Protein AF-A0A498ILI7-F1 (afdb_monomer_lite)

Structure (mmCIF, N/CA/C/O backbone):
data_AF-A0A498ILI7-F1
#
_entry.id   AF-A0A498ILI7-F1
#
loop_
_atom_site.group_PDB
_atom_site.id
_atom_site.type_symbol
_atom_site.label_atom_id
_atom_site.label_alt_id
_atom_site.label_comp_id
_atom_site.label_asym_id
_atom_s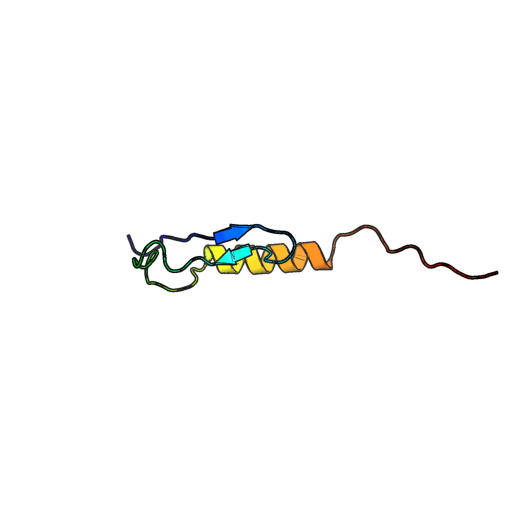ite.label_entity_id
_atom_site.label_seq_id
_atom_site.pdbx_PDB_ins_code
_atom_site.Cartn_x
_atom_site.Cartn_y
_atom_site.Cartn_z
_atom_site.occupancy
_atom_site.B_iso_or_equiv
_atom_site.auth_seq_id
_atom_site.auth_comp_id
_atom_site.auth_asym_id
_atom_site.auth_atom_id
_atom_site.pdbx_PDB_model_num
ATOM 1 N N . MET A 1 1 ? -20.267 -6.067 9.869 1.00 61.19 1 MET A N 1
ATOM 2 C CA . MET A 1 1 ? -19.587 -4.983 9.106 1.00 61.19 1 MET A CA 1
ATOM 3 C C . MET A 1 1 ? -18.078 -5.239 9.113 1.00 61.19 1 MET A C 1
ATOM 5 O O . MET A 1 1 ? -17.281 -4.314 9.028 1.00 61.19 1 MET A O 1
ATOM 9 N N . ASP A 1 2 ? -17.698 -6.513 9.214 1.00 75.38 2 ASP A N 1
ATOM 10 C CA . ASP A 1 2 ? -16.401 -6.943 9.738 1.00 75.38 2 ASP A CA 1
ATOM 11 C C . ASP A 1 2 ? -15.375 -7.153 8.611 1.00 75.38 2 ASP A C 1
ATOM 13 O O . ASP A 1 2 ? -14.177 -7.138 8.854 1.00 75.38 2 ASP A O 1
ATOM 17 N N . ASP A 1 3 ? -15.846 -7.224 7.359 1.00 86.69 3 ASP A N 1
ATOM 18 C CA . ASP A 1 3 ? -15.024 -7.396 6.151 1.00 86.69 3 ASP A CA 1
ATOM 19 C C . ASP A 1 3 ? -14.546 -6.075 5.517 1.00 86.69 3 ASP A C 1
ATOM 21 O O . ASP A 1 3 ? -13.979 -6.070 4.415 1.00 86.69 3 ASP A O 1
ATOM 25 N N . LEU A 1 4 ? -14.808 -4.934 6.167 1.00 95.25 4 LEU A N 1
ATOM 26 C CA . LEU A 1 4 ? -14.422 -3.626 5.640 1.00 95.25 4 LEU A CA 1
ATOM 27 C C . LEU A 1 4 ? -12.896 -3.524 5.533 1.00 95.25 4 LEU A C 1
ATOM 29 O O . LEU A 1 4 ? -12.171 -3.785 6.487 1.00 95.25 4 LEU A O 1
ATOM 33 N N . GLN A 1 5 ? -12.413 -3.090 4.370 1.00 97.50 5 GLN A N 1
ATOM 34 C CA . GLN A 1 5 ? -10.991 -2.915 4.088 1.00 97.50 5 GLN A CA 1
ATOM 35 C C . GLN A 1 5 ? -10.749 -1.557 3.438 1.00 97.50 5 GLN A C 1
ATOM 37 O O . GLN A 1 5 ? -11.471 -1.162 2.524 1.00 97.50 5 GLN A O 1
ATOM 42 N N . VAL A 1 6 ? -9.715 -0.858 3.906 1.00 97.75 6 VAL A N 1
ATOM 43 C CA . VAL A 1 6 ? -9.294 0.451 3.397 1.00 97.75 6 VAL A CA 1
ATOM 44 C C . VAL A 1 6 ? -7.776 0.445 3.216 1.00 97.75 6 VAL A C 1
ATOM 46 O O . VAL A 1 6 ? -7.040 -0.154 4.005 1.00 97.75 6 VAL A O 1
ATOM 49 N N . TRP A 1 7 ? -7.295 1.100 2.164 1.00 98.12 7 TRP A N 1
ATOM 5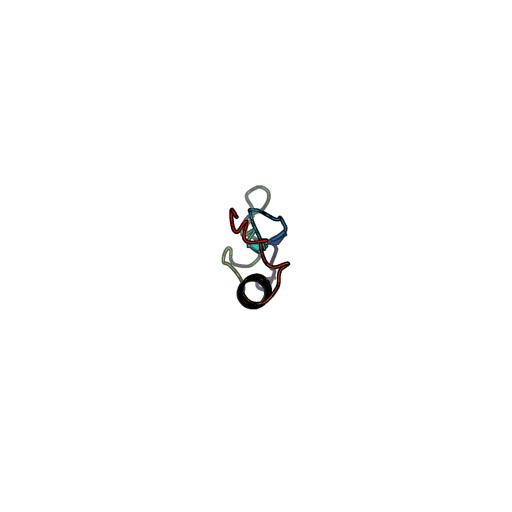0 C CA . TRP A 1 7 ? -5.873 1.299 1.893 1.00 98.12 7 TRP A CA 1
ATOM 51 C C . TRP A 1 7 ? -5.648 2.638 1.194 1.00 98.12 7 TRP A C 1
ATOM 53 O O . TRP A 1 7 ? -6.558 3.199 0.582 1.00 98.12 7 TRP A O 1
ATOM 63 N N . THR A 1 8 ? -4.423 3.141 1.278 1.00 98.19 8 THR A N 1
ATOM 64 C CA . THR A 1 8 ? -3.942 4.269 0.478 1.00 98.19 8 THR A CA 1
ATOM 65 C C . THR A 1 8 ? -2.982 3.771 -0.594 1.00 98.19 8 THR A C 1
ATOM 67 O O . THR A 1 8 ? -2.415 2.682 -0.484 1.00 98.19 8 THR A O 1
ATOM 70 N N . THR A 1 9 ? -2.814 4.571 -1.644 1.00 98.00 9 THR A N 1
ATOM 71 C CA . THR A 1 9 ? -1.875 4.292 -2.731 1.00 98.00 9 THR A CA 1
ATOM 72 C C . THR A 1 9 ? -0.843 5.405 -2.849 1.00 98.00 9 THR A C 1
ATOM 74 O O . THR A 1 9 ? -1.209 6.580 -2.815 1.00 98.00 9 THR A O 1
ATOM 77 N N . GLY A 1 10 ? 0.423 5.063 -3.065 1.00 97.38 10 GLY A N 1
ATOM 78 C CA . GLY A 1 10 ? 1.463 6.033 -3.414 1.00 97.38 10 GLY A CA 1
ATOM 79 C C . GLY A 1 10 ? 2.726 5.356 -3.933 1.00 97.38 10 GLY A C 1
ATOM 80 O O . GLY A 1 10 ? 2.914 4.166 -3.728 1.00 97.38 10 GLY A O 1
ATOM 81 N N . THR A 1 11 ? 3.620 6.098 -4.584 1.00 95.12 11 THR A N 1
ATOM 82 C CA . THR A 1 11 ? 4.854 5.509 -5.138 1.00 95.12 11 THR A CA 1
ATOM 83 C C . THR A 1 11 ? 5.756 4.927 -4.050 1.00 95.12 11 THR A C 1
ATOM 85 O O . THR A 1 11 ? 6.264 3.826 -4.199 1.00 95.12 11 THR A O 1
ATOM 88 N N . MET A 1 12 ? 5.934 5.647 -2.938 1.00 93.56 12 MET A N 1
ATOM 89 C CA . MET A 1 12 ? 6.782 5.198 -1.827 1.00 93.56 12 MET A CA 1
ATOM 90 C C . MET A 1 12 ? 6.053 4.241 -0.872 1.00 93.56 12 MET A C 1
ATOM 92 O O . MET A 1 12 ? 6.657 3.309 -0.358 1.00 93.56 12 MET A O 1
ATOM 96 N N . GLY A 1 13 ? 4.764 4.489 -0.614 1.00 91.25 13 GLY A N 1
ATOM 97 C CA . GLY A 1 13 ? 3.946 3.687 0.308 1.00 91.25 13 GLY A CA 1
ATOM 98 C C . GLY A 1 13 ? 3.227 2.502 -0.343 1.00 91.25 13 GLY A C 1
ATOM 99 O O . GLY A 1 13 ? 2.546 1.753 0.356 1.00 91.25 13 GLY A O 1
ATOM 100 N N . GLU A 1 14 ? 3.346 2.355 -1.663 1.00 96.50 14 GLU A N 1
ATOM 101 C CA . GLU A 1 14 ? 2.682 1.338 -2.484 1.00 96.50 14 GLU A CA 1
ATOM 102 C C . GLU A 1 14 ? 1.187 1.225 -2.150 1.00 96.50 14 GLU A C 1
ATOM 104 O O . GLU A 1 14 ? 0.506 2.246 -2.112 1.00 96.50 14 GLU A O 1
ATOM 109 N N . LEU A 1 15 ? 0.671 0.016 -1.891 1.00 97.81 15 LEU A N 1
ATOM 110 C CA . LEU A 1 15 ? -0.623 -0.193 -1.239 1.00 97.81 15 LEU A CA 1
ATOM 111 C C . LEU A 1 15 ? -0.431 -0.334 0.278 1.00 97.81 15 LEU A C 1
ATOM 113 O O . LEU A 1 15 ? -0.121 -1.422 0.774 1.00 97.81 15 LEU A O 1
ATOM 117 N N . SER A 1 16 ? -0.671 0.743 1.025 1.00 98.06 16 SER A N 1
ATOM 118 C CA . SER A 1 16 ? -0.555 0.763 2.488 1.00 98.06 16 SER A CA 1
ATOM 119 C C . SER A 1 16 ? -1.914 0.547 3.171 1.00 98.06 16 SER A C 1
ATOM 121 O O . SER A 1 16 ? -2.862 1.276 2.876 1.00 98.06 16 SER A O 1
ATOM 123 N N . PRO A 1 17 ? -2.056 -0.427 4.089 1.00 98.06 17 PRO A N 1
ATOM 124 C CA . PRO A 1 17 ? -3.329 -0.714 4.745 1.00 98.06 17 PRO A CA 1
ATOM 125 C C . PRO A 1 17 ? -3.694 0.353 5.786 1.00 98.06 17 PRO A C 1
ATOM 127 O O . PRO A 1 17 ? -2.845 0.797 6.558 1.00 98.06 17 PRO A O 1
ATOM 130 N N . VAL A 1 18 ? -4.981 0.697 5.865 1.00 98.00 18 VAL A N 1
ATOM 131 C CA . VAL A 1 18 ? -5.543 1.574 6.902 1.00 98.00 18 VAL A CA 1
ATOM 132 C C . VAL A 1 18 ? -6.468 0.747 7.789 1.00 98.00 18 VAL A C 1
ATOM 134 O O . VAL A 1 18 ? -7.552 0.354 7.371 1.00 98.00 18 VAL A O 1
ATOM 137 N N . VAL A 1 19 ? -6.034 0.488 9.024 1.00 97.56 19 VAL A N 1
ATOM 138 C CA . VAL A 1 19 ? -6.792 -0.315 10.009 1.00 97.56 19 VAL A CA 1
ATOM 139 C C . VAL A 1 19 ? -7.575 0.532 11.014 1.00 97.56 19 VAL A C 1
ATOM 141 O O . VAL A 1 19 ? -8.360 0.003 11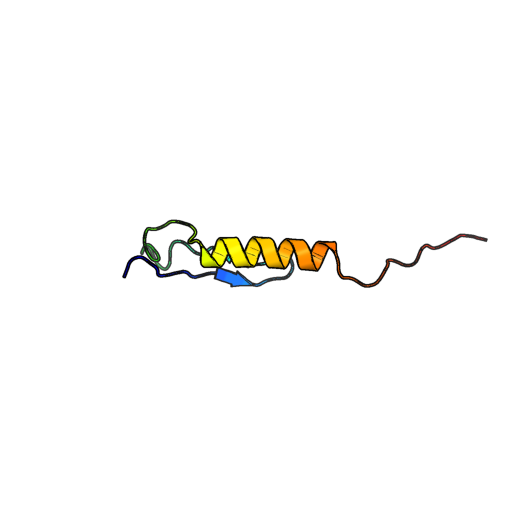.797 1.00 97.56 19 VAL A O 1
ATOM 144 N N . LYS A 1 20 ? -7.363 1.854 11.019 1.00 97.81 20 LYS A N 1
ATOM 145 C CA . LYS A 1 20 ? -7.993 2.776 11.967 1.00 97.81 20 LYS A CA 1
ATOM 146 C C . LYS A 1 20 ? -8.174 4.160 11.348 1.00 97.81 20 LYS A C 1
ATOM 148 O O . LYS A 1 20 ? -7.227 4.695 10.778 1.00 97.81 20 LYS A O 1
ATOM 153 N N . ILE A 1 21 ? -9.367 4.738 11.492 1.00 97.56 21 ILE A N 1
ATOM 154 C CA . ILE A 1 21 ? -9.729 6.079 11.005 1.00 97.56 21 ILE A CA 1
ATOM 155 C C . ILE A 1 21 ? -10.393 6.833 12.156 1.00 97.56 21 ILE A C 1
ATOM 157 O O . ILE A 1 21 ? -11.347 6.338 12.755 1.00 97.56 21 ILE A O 1
ATOM 161 N N . ASP A 1 22 ? -9.872 8.010 12.504 1.00 97.56 22 ASP A N 1
ATOM 162 C CA . ASP A 1 22 ? -10.410 8.872 13.568 1.00 97.56 22 ASP A CA 1
ATOM 163 C C . ASP A 1 22 ? -10.692 8.135 14.885 1.00 97.56 22 ASP A C 1
ATOM 165 O O . ASP A 1 22 ? -11.750 8.276 15.500 1.00 97.56 22 ASP A O 1
ATOM 169 N N . GLY A 1 23 ? -9.762 7.278 15.307 1.00 96.75 23 GLY A N 1
ATOM 170 C CA . GLY A 1 23 ? -9.930 6.516 16.543 1.00 96.75 23 GLY A CA 1
ATOM 171 C C . GLY A 1 23 ? -10.762 5.234 16.414 1.00 96.75 23 GLY A C 1
ATOM 172 O O . GLY A 1 23 ? -10.760 4.446 17.358 1.00 96.75 23 GLY A O 1
ATOM 173 N N . ARG A 1 24 ? -11.416 4.982 15.273 1.00 96.31 24 ARG A N 1
ATOM 174 C CA . ARG A 1 24 ? -12.304 3.829 15.041 1.00 96.31 24 ARG A CA 1
ATOM 175 C C . ARG A 1 24 ? -11.620 2.762 14.200 1.00 96.31 24 ARG A C 1
ATOM 177 O O . ARG A 1 24 ? -10.971 3.090 13.210 1.00 96.31 24 ARG A O 1
ATOM 184 N N . GLU A 1 25 ? -11.761 1.503 14.595 1.00 97.56 25 GLU A N 1
ATOM 185 C CA . GLU A 1 25 ? -11.242 0.373 13.822 1.00 97.56 25 GLU A CA 1
ATOM 186 C C . GLU A 1 25 ? -11.989 0.235 12.492 1.00 97.56 25 GLU A C 1
ATOM 188 O O . GLU A 1 25 ? -13.200 0.450 12.404 1.00 97.56 25 GLU A O 1
ATOM 193 N N . VAL A 1 26 ? -11.240 -0.091 11.443 1.00 96.75 26 VAL A N 1
ATOM 194 C CA . VAL A 1 26 ? -11.776 -0.464 10.134 1.00 96.75 26 VAL A CA 1
ATOM 195 C C . VAL A 1 26 ? -11.962 -1.979 10.141 1.00 96.75 26 VAL A C 1
ATOM 197 O O . VAL A 1 26 ? -10.984 -2.704 10.317 1.00 96.75 26 VAL A O 1
ATOM 200 N N . GLY A 1 27 ? -13.199 -2.452 9.965 1.00 95.56 27 GLY A N 1
ATOM 201 C CA . GLY A 1 27 ? -13.507 -3.883 10.041 1.00 95.56 27 GLY A CA 1
ATOM 202 C C . GLY A 1 27 ? -13.166 -4.448 11.423 1.00 95.56 27 GLY A C 1
ATOM 203 O O . GLY A 1 27 ? -13.658 -3.941 12.428 1.00 95.56 27 GLY A O 1
ATOM 204 N N . ASP A 1 28 ? -12.297 -5.458 11.464 1.00 96.00 28 ASP A N 1
ATOM 205 C CA . ASP A 1 28 ? -11.789 -6.105 12.683 1.00 96.00 28 ASP A CA 1
ATOM 206 C C . ASP A 1 28 ? -10.444 -5.534 13.189 1.00 96.00 28 ASP A C 1
ATOM 208 O O . ASP A 1 28 ? -9.757 -6.161 14.002 1.00 96.00 28 ASP A O 1
ATOM 212 N N . GLY A 1 29 ? -10.023 -4.378 12.661 1.00 96.00 29 GLY A N 1
ATOM 213 C CA . GLY A 1 29 ? -8.754 -3.737 13.009 1.00 96.00 29 GLY A CA 1
ATOM 214 C C . GLY A 1 29 ? -7.518 -4.438 12.433 1.00 96.00 29 GLY A C 1
ATOM 215 O O . GLY A 1 29 ? -6.390 -4.088 12.796 1.00 96.00 29 GLY A O 1
ATOM 216 N N . LYS A 1 30 ? -7.686 -5.416 11.532 1.00 96.12 30 LYS A N 1
ATOM 217 C CA . LYS A 1 30 ? -6.587 -6.147 10.887 1.00 96.12 30 LYS A CA 1
ATOM 218 C C . LYS A 1 30 ? -6.523 -5.864 9.392 1.00 96.12 30 LYS A C 1
ATOM 220 O O . LYS A 1 30 ? -7.429 -5.330 8.761 1.00 96.12 30 LYS A O 1
ATOM 225 N N . VAL A 1 31 ? -5.390 -6.232 8.797 1.00 97.56 31 VAL A N 1
ATOM 226 C CA . VAL A 1 31 ? -5.231 -6.172 7.341 1.00 97.56 31 VAL A CA 1
ATOM 227 C C . VAL A 1 31 ? -6.013 -7.321 6.714 1.00 97.56 31 VAL A C 1
ATOM 229 O O . VAL A 1 31 ? -5.631 -8.481 6.870 1.00 97.56 31 VAL A O 1
ATOM 232 N N . GLY A 1 32 ? -7.075 -6.989 5.986 1.00 96.69 32 GLY A N 1
ATOM 233 C CA . GLY A 1 32 ? -7.935 -7.982 5.355 1.00 96.69 32 GLY A CA 1
ATOM 234 C C . GLY A 1 32 ? -7.330 -8.681 4.123 1.00 96.69 32 GLY A C 1
ATOM 235 O O . GLY A 1 32 ? -6.287 -8.278 3.586 1.00 96.69 32 GLY A O 1
ATOM 236 N N . PRO A 1 33 ? -7.990 -9.754 3.651 1.00 96.88 33 PRO A N 1
ATOM 237 C CA . PRO A 1 33 ? -7.464 -10.639 2.611 1.00 96.88 33 PRO A CA 1
ATOM 238 C C . PRO A 1 33 ? -7.389 -9.993 1.221 1.00 96.88 33 PRO A C 1
ATOM 240 O O . PRO A 1 33 ? -6.499 -10.331 0.440 1.00 96.88 33 PRO A O 1
ATOM 243 N N . VAL A 1 34 ? -8.280 -9.051 0.899 1.00 97.06 34 VAL A N 1
ATOM 244 C CA . VAL A 1 34 ? -8.267 -8.348 -0.396 1.00 97.06 34 VAL A CA 1
ATOM 245 C C . VAL A 1 34 ? -7.067 -7.414 -0.462 1.00 97.0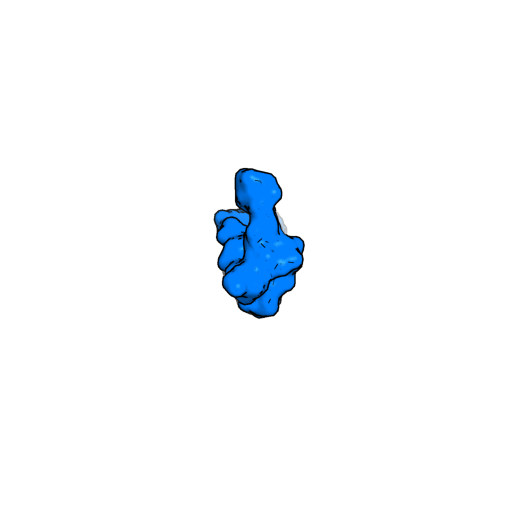6 34 VAL A C 1
ATOM 247 O O . VAL A 1 34 ? -6.329 -7.450 -1.447 1.00 97.06 34 VAL A O 1
ATOM 250 N N . THR A 1 35 ? -6.803 -6.657 0.606 1.00 97.75 35 THR A N 1
ATOM 251 C CA . THR A 1 35 ? -5.618 -5.794 0.687 1.00 97.75 35 THR A CA 1
ATOM 252 C C . THR A 1 35 ? -4.335 -6.609 0.536 1.00 97.75 35 THR A C 1
ATOM 254 O O . THR A 1 35 ? -3.466 -6.239 -0.250 1.00 97.75 35 THR A O 1
ATOM 257 N N . ARG A 1 36 ? -4.230 -7.768 1.205 1.00 98.12 36 ARG A N 1
ATOM 258 C CA . ARG A 1 36 ? -3.078 -8.677 1.046 1.00 98.12 36 ARG A CA 1
ATOM 259 C C . ARG A 1 36 ? -2.922 -9.183 -0.383 1.00 98.12 36 ARG A C 1
ATOM 261 O O . ARG A 1 36 ? -1.813 -9.157 -0.911 1.00 98.12 36 ARG A O 1
ATOM 268 N N . ARG A 1 37 ? -4.016 -9.605 -1.022 1.00 98.44 37 ARG A N 1
ATOM 269 C CA . ARG A 1 37 ? -3.985 -10.082 -2.411 1.00 98.44 37 ARG A CA 1
ATOM 270 C C . ARG A 1 37 ? -3.486 -8.999 -3.365 1.00 98.44 37 ARG A C 1
ATOM 272 O O . ARG A 1 37 ? -2.673 -9.289 -4.236 1.00 98.44 37 ARG A O 1
ATOM 279 N N . LEU A 1 38 ? -3.948 -7.762 -3.190 1.00 98.44 38 LEU A N 1
ATOM 280 C CA . LEU A 1 38 ? -3.521 -6.636 -4.020 1.00 98.44 38 LEU A CA 1
ATOM 281 C C . LEU A 1 38 ? -2.060 -6.250 -3.764 1.00 98.44 38 LEU A C 1
ATOM 283 O O . LEU A 1 38 ? -1.348 -5.982 -4.723 1.00 98.44 38 LEU A O 1
ATOM 287 N N . GLN A 1 39 ? -1.593 -6.274 -2.511 1.00 98.38 39 GLN A N 1
ATOM 288 C CA . GLN A 1 39 ? -0.176 -6.054 -2.190 1.00 98.38 39 GLN A CA 1
ATOM 289 C C . GLN A 1 39 ? 0.734 -7.074 -2.886 1.00 98.38 39 GLN A C 1
ATOM 291 O O . GLN A 1 39 ? 1.760 -6.694 -3.443 1.00 98.38 39 GLN A O 1
ATOM 296 N N . ILE A 1 40 ? 0.348 -8.355 -2.883 1.00 98.50 40 ILE A N 1
ATOM 297 C CA . ILE A 1 40 ? 1.099 -9.419 -3.566 1.00 98.50 40 ILE A CA 1
ATOM 298 C C . ILE A 1 40 ? 1.127 -9.161 -5.075 1.00 98.50 40 ILE A C 1
ATOM 300 O O . ILE A 1 40 ? 2.207 -9.069 -5.650 1.00 98.50 40 ILE A O 1
ATOM 304 N N . ALA A 1 41 ? -0.040 -8.959 -5.693 1.00 98.38 41 ALA A N 1
ATOM 305 C CA . ALA A 1 41 ? -0.133 -8.718 -7.131 1.00 98.38 41 ALA A CA 1
ATOM 306 C C . ALA A 1 41 ? 0.633 -7.455 -7.570 1.00 98.38 41 ALA A C 1
ATOM 308 O O . ALA A 1 41 ? 1.290 -7.455 -8.608 1.00 98.38 41 ALA A O 1
ATOM 309 N N . TYR A 1 42 ? 0.583 -6.382 -6.773 1.00 98.06 42 TYR A N 1
ATOM 310 C CA . TYR A 1 42 ? 1.323 -5.152 -7.053 1.00 98.06 42 TYR A CA 1
ATOM 311 C C . TYR A 1 42 ? 2.837 -5.371 -6.974 1.00 98.06 42 TYR A C 1
ATOM 313 O O . TYR A 1 42 ? 3.551 -4.967 -7.887 1.00 98.06 42 TYR A O 1
ATOM 321 N N . LYS A 1 43 ? 3.319 -6.068 -5.937 1.00 97.62 43 LYS A N 1
ATOM 322 C CA . LYS A 1 43 ? 4.740 -6.412 -5.782 1.00 97.62 43 LYS A CA 1
ATOM 323 C C . LYS A 1 43 ? 5.261 -7.272 -6.936 1.00 97.62 43 LYS A C 1
ATOM 325 O O . LYS A 1 43 ? 6.383 -7.076 -7.393 1.00 97.62 43 LYS A O 1
ATOM 330 N N . GLU A 1 44 ? 4.466 -8.233 -7.399 1.00 98.31 44 GLU A N 1
ATOM 331 C CA . GLU A 1 44 ? 4.811 -9.058 -8.563 1.00 98.31 44 GLU A CA 1
ATOM 332 C C . GLU A 1 44 ? 4.907 -8.209 -9.835 1.00 98.31 44 GLU A C 1
ATOM 334 O O . GLU A 1 44 ? 5.873 -8.326 -10.589 1.00 98.31 44 GLU A O 1
ATOM 339 N N . LEU A 1 45 ? 3.944 -7.307 -10.044 1.00 97.88 45 LEU A N 1
ATOM 340 C CA . LEU A 1 45 ? 3.932 -6.418 -11.200 1.00 97.88 45 LEU A CA 1
ATOM 341 C C . LEU A 1 45 ? 5.140 -5.474 -11.209 1.00 97.88 45 LEU A C 1
ATOM 343 O O . LEU A 1 45 ? 5.788 -5.343 -12.246 1.00 97.88 45 LEU A O 1
ATOM 347 N N . THR A 1 46 ? 5.469 -4.828 -10.088 1.00 96.75 46 THR A N 1
ATOM 348 C CA . THR A 1 46 ? 6.602 -3.887 -10.020 1.00 96.75 46 THR A CA 1
ATOM 349 C C . THR A 1 46 ? 7.957 -4.580 -10.137 1.00 96.75 46 THR A C 1
ATOM 351 O O . THR A 1 46 ? 8.898 -3.978 -10.642 1.00 96.75 46 THR A O 1
ATOM 354 N N . ALA A 1 47 ? 8.065 -5.852 -9.743 1.00 96.81 47 ALA A N 1
ATOM 355 C CA . ALA A 1 47 ? 9.272 -6.646 -9.965 1.00 96.81 47 ALA A CA 1
ATOM 356 C C . ALA A 1 47 ? 9.466 -7.050 -11.438 1.00 96.81 47 ALA A C 1
ATOM 358 O O . ALA A 1 47 ? 10.598 -7.227 -11.883 1.00 96.81 47 ALA A O 1
ATOM 359 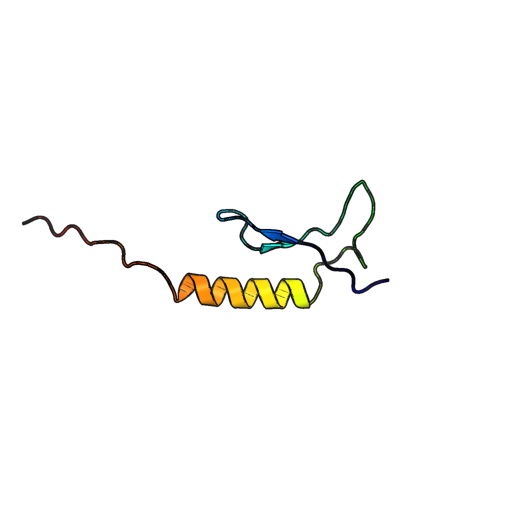N N . ALA A 1 48 ? 8.372 -7.217 -12.187 1.00 97.25 48 ALA A N 1
ATOM 360 C CA . ALA A 1 48 ? 8.391 -7.710 -13.565 1.00 97.25 48 ALA A CA 1
ATOM 361 C C . ALA A 1 48 ? 8.249 -6.610 -14.632 1.00 97.25 48 ALA A C 1
ATOM 363 O O . ALA A 1 48 ? 8.357 -6.899 -15.824 1.00 97.25 48 ALA A O 1
ATOM 364 N N . SER A 1 49 ? 7.985 -5.364 -14.236 1.00 96.75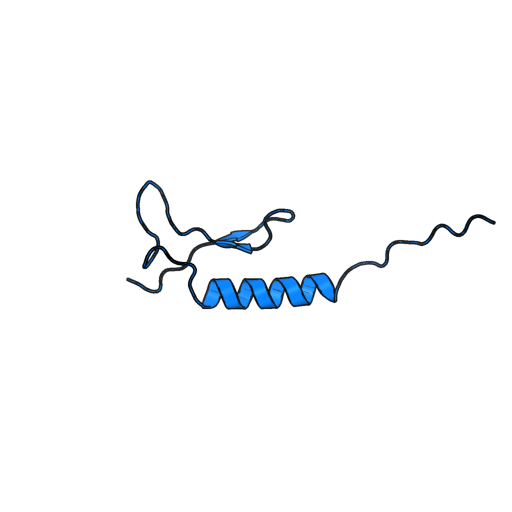 49 SER A N 1
ATOM 365 C CA . SER A 1 49 ? 7.740 -4.252 -15.155 1.00 96.75 49 SER A CA 1
ATOM 366 C C . SER A 1 49 ? 8.606 -3.040 -14.832 1.00 96.75 49 SER A C 1
ATOM 368 O O . SER A 1 49 ? 8.963 -2.781 -13.688 1.00 96.75 49 SER A O 1
ATOM 370 N N . GLY A 1 50 ? 8.954 -2.286 -15.869 1.00 94.44 50 GLY A N 1
ATOM 371 C CA . GLY A 1 50 ? 9.783 -1.097 -15.752 1.00 94.44 50 GLY A CA 1
ATOM 372 C C . GLY A 1 50 ? 10.544 -0.830 -17.041 1.00 94.44 50 GLY A C 1
ATOM 373 O O . GLY A 1 50 ? 10.692 -1.709 -17.891 1.00 94.44 50 GLY A O 1
ATOM 374 N N . VAL A 1 51 ? 11.025 0.400 -17.190 1.00 95.69 51 VAL A N 1
ATOM 375 C CA . VAL A 1 51 ? 11.972 0.735 -18.255 1.00 95.69 51 VAL A CA 1
ATOM 376 C C . VAL A 1 51 ? 13.367 0.324 -17.773 1.00 95.69 51 VAL A C 1
ATOM 378 O O . VAL A 1 51 ? 13.751 0.742 -16.677 1.00 95.69 51 VAL A O 1
ATOM 381 N N . PRO A 1 52 ? 14.129 -0.480 -18.541 1.00 92.81 52 PRO A N 1
ATOM 382 C CA . PRO A 1 52 ? 15.503 -0.811 -18.187 1.00 92.81 52 PRO A CA 1
ATOM 383 C C . PRO A 1 52 ? 16.326 0.454 -17.957 1.00 92.81 52 PRO A C 1
ATOM 385 O O . PRO A 1 52 ? 16.267 1.392 -18.754 1.00 92.81 52 PRO A O 1
ATOM 388 N N . ILE A 1 53 ? 17.105 0.475 -16.878 1.00 91.38 53 ILE A N 1
ATOM 389 C CA . ILE A 1 53 ? 18.019 1.584 -16.622 1.00 91.38 53 ILE A CA 1
ATOM 390 C C . ILE A 1 53 ? 19.129 1.530 -17.680 1.00 91.38 53 ILE A C 1
ATOM 392 O O . ILE A 1 53 ? 19.786 0.491 -17.795 1.00 91.38 53 ILE A O 1
ATOM 396 N N . PRO A 1 54 ? 19.352 2.605 -18.458 1.00 89.25 54 PRO A N 1
ATOM 397 C CA . PRO A 1 54 ? 20.439 2.638 -19.423 1.00 89.25 54 PRO A CA 1
ATOM 398 C C . PRO A 1 54 ? 21.776 2.399 -18.722 1.00 89.25 54 PRO A C 1
ATOM 400 O O . PRO A 1 54 ? 22.109 3.078 -17.750 1.00 89.25 54 PRO A O 1
ATOM 403 N N . THR A 1 55 ? 22.558 1.444 -19.216 1.00 87.38 55 THR A N 1
ATOM 404 C CA . THR A 1 55 ? 23.949 1.298 -18.794 1.00 87.38 55 THR A CA 1
ATOM 405 C C . THR A 1 55 ? 24.784 2.316 -19.556 1.00 87.38 55 THR A C 1
ATOM 407 O O . THR A 1 55 ? 24.891 2.225 -20.780 1.00 87.38 55 THR A O 1
ATOM 410 N N . TYR A 1 56 ? 25.395 3.268 -18.855 1.00 81.25 56 TYR A N 1
ATOM 411 C CA . TYR A 1 56 ? 26.491 4.038 -19.432 1.00 81.25 56 TYR A CA 1
ATOM 412 C C . TYR A 1 56 ? 27.692 3.096 -19.543 1.00 81.25 56 TYR A C 1
ATOM 414 O O . TYR A 1 56 ? 28.319 2.763 -18.542 1.00 81.25 56 TYR A O 1
ATOM 422 N N . GLN A 1 57 ? 27.964 2.595 -20.746 1.00 74.69 57 GLN A N 1
ATOM 423 C CA . GLN A 1 57 ? 29.276 2.035 -21.047 1.00 74.69 57 GLN A CA 1
ATOM 424 C C . GLN A 1 57 ? 30.159 3.214 -21.447 1.00 74.69 57 GLN A C 1
ATOM 426 O O . GLN A 1 57 ? 29.942 3.808 -22.502 1.00 74.69 57 GLN A O 1
ATOM 431 N N . GLU A 1 58 ? 31.084 3.604 -20.570 1.00 67.31 58 GLU A N 1
ATOM 432 C CA . GLU A 1 58 ? 32.134 4.548 -20.947 1.00 67.31 58 GLU A CA 1
ATOM 433 C C . GLU A 1 58 ? 33.005 3.899 -22.031 1.00 67.31 58 GLU A C 1
ATOM 435 O O . GLU A 1 58 ? 33.478 2.772 -21.861 1.00 67.31 58 GLU A O 1
ATOM 440 N N . THR A 1 59 ? 33.141 4.588 -23.164 1.00 60.47 59 THR A N 1
ATOM 441 C CA . THR A 1 59 ? 34.113 4.292 -24.227 1.00 60.47 59 THR A CA 1
ATOM 442 C C . THR A 1 59 ? 35.445 4.950 -23.932 1.00 60.47 59 THR A C 1
ATOM 444 O O . THR A 1 59 ? 35.401 6.153 -23.585 1.00 60.47 59 THR A O 1
#

Secondary structure (DSSP, 8-state):
-TT--EEEEETTTEEEEE-EETTEESTTSS--HHHHHHHHHHHHHHHH--PPPPP----

InterPro domains:
  IPR036038 Aminotransferase-like, PLP-dependent enzymes [SSF56752] (5-45)
  IPR043132 Branched-chain-amino-acid aminotransferase-like, C-terminal [G3DSA:3.20.10.10] (2-55)
  IPR050571 Class-IV Pyridoxal-Phosphate-Dependent Aminotransferase [PTHR42743] (5-53)

Sequence (59 aa):
MDDLQVWTTGTMGELSPVVKIDGREVGDGKVGPVTRRLQIAYKELTAASGVPIPTYQET

pLDDT: mean 93.66, std 8.69, range [60.47, 98.5]

Organism: Malus domestica (NCBI:txid3750)

Radius of gyration: 17.2 Å; chains: 1; bounding box: 54×20×41 Å

Foldseek 3Di:
DQQFWDFDDDPVCHTGTDQDDPNDGGRNSDHHDVSVVVVVVSVVDVVVDDDDDDDPDDD